Protein AF-A0A927MN27-F1 (afdb_monomer)

Secondary structure (DSSP, 8-state):
-----------SSTT-HHHHHHHHHHHHH--TTS--SSPPPTT-GGGGS-HHHHHHTSS--TTSSSPP-THHHHHHHHHHHHH--

Mean predicted aligned error: 3.63 Å

InterPro domains:
  IPR058782 GIY-YIG domain [PF26468] (1-83)

pLDDT: mean 93.53, std 5.94, range [58.47, 97.75]

Structure (mmCIF, N/CA/C/O backbone):
data_AF-A0A927MN27-F1
#
_entry.id   AF-A0A927MN27-F1
#
loop_
_atom_site.group_PDB
_atom_site.id
_atom_site.type_symbol
_atom_site.label_atom_id
_atom_site.label_alt_id
_atom_site.label_comp_id
_atom_site.label_asym_id
_atom_site.label_entity_id
_atom_site.label_seq_id
_atom_site.pdbx_PDB_ins_code
_atom_site.Cartn_x
_atom_site.Cartn_y
_atom_site.Cartn_z
_atom_site.occupancy
_atom_site.B_iso_or_equiv
_atom_site.auth_seq_id
_atom_site.auth_comp_id
_atom_site.auth_asym_id
_atom_site.auth_atom_id
_atom_site.pdbx_PDB_model_num
ATOM 1 N N . MET A 1 1 ? -11.686 -17.496 -3.732 1.00 72.75 1 MET A N 1
ATOM 2 C CA . MET A 1 1 ? -11.162 -16.646 -2.645 1.00 72.75 1 MET A CA 1
ATOM 3 C C . MET A 1 1 ? -12.349 -16.070 -1.893 1.00 72.75 1 MET A C 1
ATOM 5 O O . MET A 1 1 ? -13.209 -15.508 -2.564 1.00 72.75 1 MET A O 1
ATOM 9 N N . PRO A 1 2 ? -12.466 -16.269 -0.568 1.00 84.75 2 PRO A N 1
ATOM 10 C CA . PRO A 1 2 ? -13.437 -15.525 0.229 1.00 84.75 2 PRO A CA 1
ATOM 11 C C . PRO A 1 2 ? -13.113 -14.028 0.142 1.00 84.75 2 PRO A C 1
ATOM 13 O O . PRO A 1 2 ? -11.946 -13.655 0.035 1.00 84.75 2 PRO A O 1
ATOM 16 N N . PHE A 1 3 ? -14.141 -13.187 0.144 1.00 85.94 3 PHE A N 1
ATOM 17 C CA . PHE A 1 3 ? -13.992 -11.741 0.033 1.00 85.94 3 PHE A CA 1
ATOM 18 C C . PHE A 1 3 ? -14.334 -11.089 1.373 1.00 85.94 3 PHE A C 1
ATOM 20 O O . PHE A 1 3 ? -15.389 -11.371 1.939 1.00 85.94 3 PHE A O 1
ATOM 27 N N . LEU A 1 4 ? -13.434 -10.243 1.874 1.00 87.75 4 LEU A N 1
ATOM 28 C CA . LEU A 1 4 ? -13.632 -9.455 3.086 1.00 87.75 4 LEU A CA 1
ATOM 29 C C . LEU A 1 4 ? -14.081 -8.046 2.691 1.00 87.75 4 LEU A C 1
ATOM 31 O O . LEU A 1 4 ? -13.371 -7.353 1.964 1.00 87.75 4 LEU A O 1
ATOM 35 N N . TRP A 1 5 ? -15.232 -7.617 3.201 1.00 90.75 5 TRP A N 1
ATOM 36 C CA . TRP A 1 5 ? -15.651 -6.220 3.146 1.00 90.75 5 TRP A CA 1
ATOM 37 C C . TRP A 1 5 ? -15.327 -5.557 4.479 1.00 90.75 5 TRP A C 1
ATOM 39 O O . TRP A 1 5 ? -15.688 -6.101 5.516 1.00 90.75 5 TRP A O 1
ATOM 49 N N . LEU A 1 6 ? -14.645 -4.412 4.439 1.00 92.19 6 LEU A N 1
ATOM 50 C CA . LEU A 1 6 ? -14.283 -3.644 5.625 1.00 92.19 6 LEU A CA 1
ATOM 51 C C . LEU A 1 6 ? -14.937 -2.263 5.558 1.00 92.19 6 LEU A C 1
ATOM 53 O O . LEU A 1 6 ? -14.524 -1.407 4.778 1.00 92.19 6 LEU A O 1
ATOM 57 N N . GLU A 1 7 ? -15.943 -2.042 6.391 1.00 93.25 7 GLU A N 1
ATOM 58 C CA . GLU A 1 7 ? -16.508 -0.718 6.641 1.00 93.25 7 GLU A CA 1
ATOM 59 C C . GLU A 1 7 ? -15.524 0.189 7.400 1.00 93.25 7 GLU A C 1
ATOM 61 O O . GLU A 1 7 ? -15.042 -0.147 8.483 1.00 93.25 7 GLU A O 1
ATOM 66 N N . VAL A 1 8 ? -15.236 1.353 6.818 1.00 94.12 8 VAL A N 1
ATOM 67 C CA . VAL A 1 8 ? -14.423 2.421 7.410 1.00 94.12 8 VAL A CA 1
ATOM 68 C C . VAL A 1 8 ? -15.191 3.725 7.203 1.00 94.12 8 VAL A C 1
ATOM 70 O O . VAL A 1 8 ? -15.053 4.376 6.167 1.00 94.12 8 VAL A O 1
ATOM 73 N N . ASP A 1 9 ? -16.072 4.041 8.153 1.00 90.06 9 ASP A N 1
ATOM 74 C CA . ASP A 1 9 ? -16.968 5.203 8.091 1.00 90.06 9 ASP A CA 1
ATOM 75 C C . ASP A 1 9 ? -16.292 6.451 8.674 1.00 90.06 9 ASP A C 1
ATOM 77 O O . ASP A 1 9 ? -16.579 6.900 9.785 1.00 90.06 9 ASP A O 1
ATOM 81 N N . ASP A 1 10 ? -15.309 6.974 7.941 1.00 91.75 10 ASP A N 1
ATOM 82 C CA . ASP A 1 10 ? -14.598 8.196 8.290 1.00 91.75 10 ASP A CA 1
ATOM 83 C C . ASP A 1 10 ? -14.657 9.253 7.170 1.00 91.75 10 ASP A C 1
ATOM 85 O O . ASP A 1 10 ? -14.780 8.931 5.980 1.00 91.75 10 ASP A O 1
ATOM 89 N N . PRO A 1 11 ? -14.574 10.554 7.515 1.00 92.81 11 PRO A N 1
ATOM 90 C 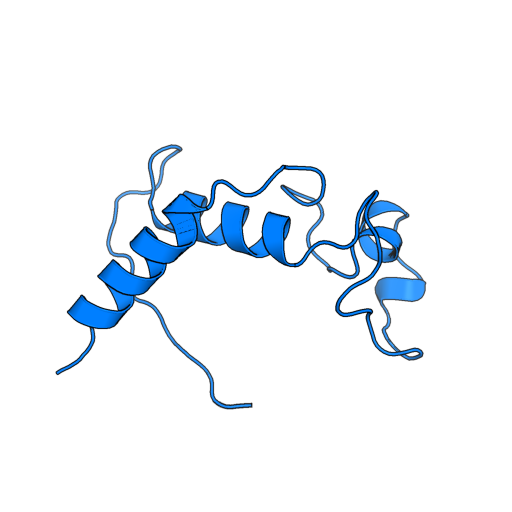CA . PRO A 1 11 ? -14.528 11.599 6.507 1.00 92.81 11 PRO A CA 1
ATOM 91 C C . PRO A 1 11 ? -13.318 11.428 5.575 1.00 92.81 11 PRO A C 1
ATOM 93 O O . PRO A 1 11 ? -12.214 11.118 6.034 1.00 92.81 11 PRO A O 1
ATOM 96 N N . PRO A 1 12 ? -13.472 11.682 4.263 1.00 90.62 12 PRO A N 1
ATOM 97 C CA . PRO A 1 12 ? -12.348 11.637 3.341 1.00 90.62 12 PRO A CA 1
ATOM 98 C C . PRO A 1 12 ? -11.302 12.700 3.706 1.00 90.62 12 PRO A C 1
ATOM 100 O O . PRO A 1 12 ? -11.630 13.863 3.935 1.00 90.62 12 PRO A O 1
ATOM 103 N N . GLY A 1 13 ? -10.028 12.310 3.707 1.00 89.12 13 GLY A N 1
ATOM 104 C CA . GLY A 1 13 ? -8.918 13.213 3.992 1.00 89.12 13 GLY A CA 1
ATOM 105 C C . GLY A 1 13 ? -7.587 12.479 4.167 1.00 89.12 13 GLY A C 1
ATOM 106 O O . GLY A 1 13 ? -7.562 11.249 4.184 1.00 89.12 13 GLY A O 1
ATOM 107 N N . PRO A 1 14 ? -6.474 13.216 4.323 1.00 85.94 14 PRO A N 1
ATOM 108 C CA . PRO A 1 14 ? -5.142 12.632 4.515 1.00 85.94 14 PRO A CA 1
ATOM 109 C C . PRO A 1 14 ? -5.019 11.836 5.821 1.00 85.94 14 PRO A C 1
ATOM 111 O O . PRO A 1 14 ? -4.156 10.976 5.944 1.00 85.94 14 PRO A O 1
ATOM 114 N N . THR A 1 15 ? -5.891 12.106 6.792 1.00 87.62 15 THR A N 1
ATOM 115 C CA . THR A 1 15 ? -5.956 11.393 8.072 1.00 87.62 15 THR A CA 1
ATOM 116 C C . THR A 1 15 ? -6.965 10.248 8.063 1.00 87.62 15 THR A C 1
ATOM 118 O O . THR A 1 15 ? -7.231 9.692 9.122 1.00 87.62 15 THR A O 1
ATOM 121 N N . SER A 1 16 ? -7.558 9.924 6.907 1.00 95.12 16 SER A N 1
ATOM 122 C CA . SER A 1 16 ? -8.534 8.841 6.814 1.00 95.12 16 SER A CA 1
ATOM 123 C C . SER A 1 16 ? -7.856 7.491 7.043 1.00 95.12 16 SER A C 1
ATOM 125 O O . SER A 1 16 ? -6.864 7.151 6.389 1.00 95.12 16 SER A O 1
ATOM 127 N N . ASP A 1 17 ? -8.435 6.693 7.931 1.00 96.06 17 ASP A N 1
ATOM 128 C CA . ASP A 1 17 ? -8.056 5.314 8.200 1.00 96.06 17 ASP A CA 1
ATOM 129 C C . ASP A 1 17 ? -8.123 4.474 6.926 1.00 96.06 17 ASP A C 1
ATOM 131 O O . ASP A 1 17 ? -7.244 3.646 6.689 1.00 96.06 17 ASP A O 1
ATOM 135 N N . ARG A 1 18 ? -9.103 4.735 6.047 1.00 95.38 18 ARG A N 1
ATOM 136 C CA . ARG A 1 18 ? -9.201 4.069 4.739 1.00 95.38 18 ARG A CA 1
ATOM 137 C C . ARG A 1 18 ? -7.940 4.303 3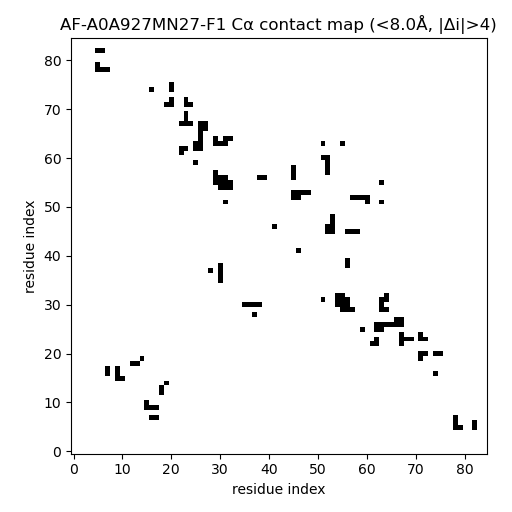.912 1.00 95.38 18 ARG A C 1
ATOM 139 O O . ARG A 1 18 ? -7.431 3.375 3.285 1.00 95.38 18 ARG A O 1
ATOM 146 N N . GLY A 1 19 ? -7.438 5.538 3.909 1.00 94.62 19 GLY A N 1
ATOM 147 C CA . GLY A 1 19 ? -6.203 5.904 3.218 1.00 94.62 19 GLY A CA 1
ATOM 148 C C . GLY A 1 19 ? -4.991 5.186 3.805 1.00 94.62 19 GLY A C 1
ATOM 149 O O . GLY A 1 19 ? -4.222 4.582 3.062 1.00 94.62 19 GLY A O 1
ATOM 150 N N . ARG A 1 20 ? -4.872 5.179 5.137 1.00 95.69 20 ARG A N 1
ATOM 151 C CA . ARG A 1 20 ? -3.771 4.518 5.856 1.00 95.69 20 ARG A CA 1
ATOM 152 C C . ARG A 1 20 ? -3.749 3.007 5.628 1.00 95.69 20 ARG A C 1
ATOM 154 O O . ARG A 1 20 ? -2.690 2.455 5.346 1.00 95.69 20 ARG A O 1
ATOM 161 N N . ILE A 1 21 ? -4.909 2.351 5.690 1.00 96.50 21 ILE A N 1
ATOM 162 C CA . ILE A 1 21 ? -5.044 0.912 5.419 1.00 96.50 21 ILE A CA 1
ATOM 163 C C . ILE A 1 21 ? -4.673 0.609 3.964 1.00 96.50 21 ILE A C 1
ATOM 165 O O . ILE A 1 21 ? -3.908 -0.320 3.716 1.00 96.50 21 ILE A O 1
ATOM 169 N N . LYS A 1 22 ? -5.168 1.403 3.000 1.00 95.38 22 LYS A N 1
ATOM 170 C CA . LYS A 1 22 ? -4.842 1.233 1.575 1.00 95.38 22 L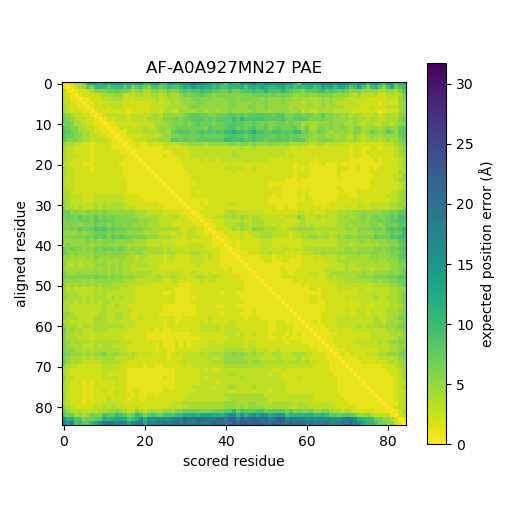YS A CA 1
ATOM 171 C C . LYS A 1 22 ? -3.336 1.362 1.327 1.00 95.38 22 LYS A C 1
ATOM 173 O O . LYS A 1 22 ? -2.758 0.474 0.706 1.00 95.38 22 LYS A O 1
ATOM 178 N N . ALA A 1 23 ? -2.721 2.451 1.788 1.00 96.12 23 ALA A N 1
ATOM 179 C CA . ALA A 1 23 ? -1.299 2.712 1.581 1.00 96.12 23 ALA A CA 1
ATOM 180 C C . ALA A 1 23 ? -0.436 1.616 2.221 1.00 96.12 23 ALA A C 1
ATOM 182 O O . ALA A 1 23 ? 0.391 1.020 1.538 1.00 96.12 23 ALA A O 1
ATOM 183 N N . GLY A 1 24 ? -0.708 1.265 3.484 1.00 96.81 24 GLY A N 1
ATOM 184 C CA . GLY A 1 24 ? 0.013 0.206 4.192 1.00 96.81 24 GLY A CA 1
ATOM 185 C C . GLY A 1 24 ? -0.104 -1.162 3.515 1.00 96.81 24 GLY A C 1
ATOM 186 O O . GLY A 1 24 ? 0.900 -1.852 3.362 1.00 96.81 24 GLY A O 1
ATOM 187 N N . ALA A 1 25 ? -1.295 -1.535 3.034 1.00 96.44 25 ALA A N 1
ATOM 188 C CA . ALA A 1 25 ? -1.496 -2.797 2.324 1.00 96.44 25 ALA A CA 1
ATOM 189 C C . ALA A 1 25 ? -0.734 -2.850 0.990 1.00 96.44 25 ALA A C 1
ATOM 191 O O . ALA A 1 25 ? -0.121 -3.867 0.676 1.00 96.44 25 ALA A O 1
ATOM 192 N N . ILE A 1 26 ? -0.741 -1.762 0.215 1.00 97.12 26 ILE A N 1
ATOM 193 C CA . ILE A 1 26 ? -0.015 -1.690 -1.062 1.00 97.12 26 ILE A CA 1
ATOM 194 C C . ILE A 1 26 ? 1.496 -1.732 -0.819 1.00 97.12 26 ILE A C 1
ATOM 196 O O . ILE A 1 26 ? 2.186 -2.546 -1.427 1.00 97.12 26 ILE A O 1
ATOM 200 N N . ALA A 1 27 ? 1.993 -0.921 0.115 1.00 96.75 27 ALA A N 1
ATOM 201 C CA . ALA A 1 27 ? 3.397 -0.881 0.507 1.00 96.75 27 ALA A CA 1
ATOM 202 C C . ALA A 1 27 ? 3.903 -2.225 1.062 1.00 96.75 27 ALA A C 1
ATOM 204 O O . ALA A 1 27 ? 5.066 -2.576 0.863 1.00 96.75 27 ALA A O 1
ATOM 205 N N . LEU A 1 28 ? 3.044 -2.984 1.757 1.00 96.19 28 LEU A N 1
ATOM 206 C CA . LEU A 1 28 ? 3.361 -4.321 2.265 1.00 96.19 28 LEU A CA 1
ATOM 207 C C . LEU A 1 28 ? 3.429 -5.374 1.151 1.00 96.19 28 LEU A C 1
ATOM 209 O O . LEU A 1 28 ? 4.308 -6.229 1.192 1.00 96.19 28 LEU A O 1
ATOM 213 N N . LEU A 1 29 ? 2.502 -5.332 0.189 1.00 95.75 29 LEU A N 1
ATOM 214 C CA . LEU A 1 29 ? 2.396 -6.331 -0.884 1.00 95.75 29 LEU A CA 1
ATOM 215 C C . LEU A 1 29 ? 3.305 -6.042 -2.085 1.00 95.75 29 LEU A C 1
ATOM 217 O O . LEU A 1 29 ?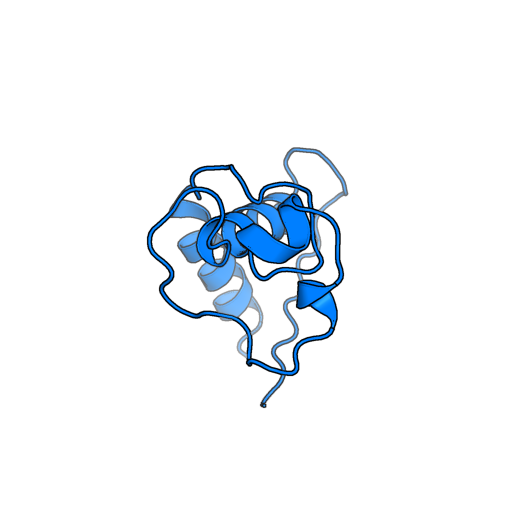 3.519 -6.922 -2.914 1.00 95.75 29 LEU A O 1
ATOM 221 N N . SER A 1 30 ? 3.815 -4.817 -2.205 1.00 96.56 30 SER A N 1
ATOM 222 C CA . SER A 1 30 ? 4.689 -4.417 -3.303 1.00 96.56 30 SER A CA 1
ATOM 223 C C . SER A 1 30 ? 6.045 -5.124 -3.243 1.00 96.56 30 SER A C 1
ATOM 225 O O . SER A 1 30 ? 6.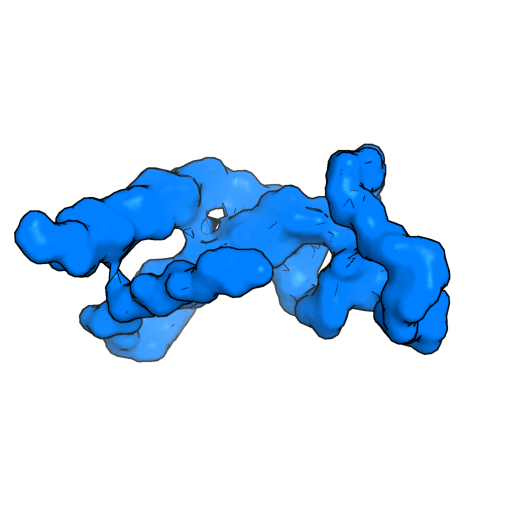737 -5.103 -2.222 1.00 96.56 30 SER A O 1
ATOM 227 N N . ASN A 1 31 ? 6.462 -5.672 -4.384 1.00 96.56 31 ASN A N 1
ATOM 228 C CA . ASN A 1 31 ? 7.805 -6.213 -4.604 1.00 96.56 31 ASN A CA 1
ATOM 229 C C . ASN A 1 31 ? 8.811 -5.151 -5.106 1.00 96.56 31 ASN A C 1
ATOM 231 O O . ASN A 1 31 ? 9.964 -5.477 -5.388 1.00 96.56 31 ASN A O 1
ATOM 235 N N . PHE A 1 32 ? 8.396 -3.884 -5.223 1.00 95.94 32 PHE A N 1
ATOM 236 C CA . PHE A 1 32 ? 9.210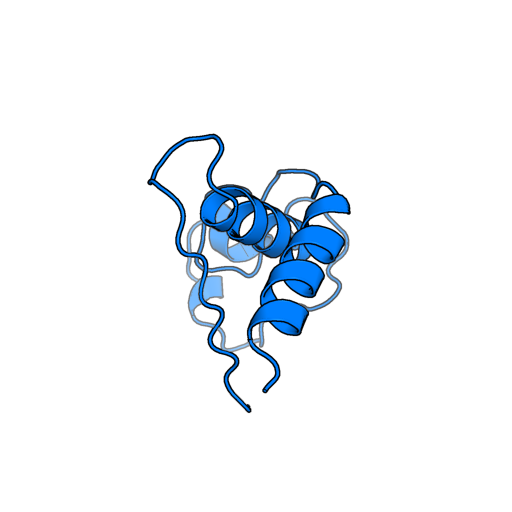 -2.820 -5.812 1.00 95.94 32 PHE A CA 1
ATOM 237 C C . PHE A 1 32 ? 10.475 -2.566 -4.980 1.00 95.94 32 PHE A C 1
ATOM 239 O O . PHE A 1 32 ? 10.385 -2.307 -3.780 1.00 95.94 32 PHE A O 1
ATOM 246 N N . ASP A 1 33 ? 11.644 -2.650 -5.623 1.00 94.31 33 ASP A N 1
ATOM 247 C CA . ASP A 1 33 ? 12.976 -2.510 -5.004 1.00 94.31 33 ASP A CA 1
ATOM 248 C C . ASP A 1 33 ? 13.203 -3.419 -3.773 1.00 94.31 33 ASP A C 1
ATOM 250 O O . ASP A 1 33 ? 13.890 -3.068 -2.811 1.00 94.31 33 ASP A O 1
ATOM 254 N N . ARG A 1 34 ? 12.578 -4.607 -3.767 1.00 91.62 34 ARG A N 1
ATOM 255 C CA . ARG A 1 34 ? 12.626 -5.567 -2.654 1.00 91.62 34 ARG A CA 1
ATOM 256 C C . ARG A 1 34 ? 12.760 -7.007 -3.148 1.00 91.62 34 ARG A C 1
ATOM 258 O O . ARG A 1 34 ? 12.419 -7.310 -4.290 1.00 91.62 34 ARG A O 1
ATOM 265 N N . PRO A 1 35 ? 13.235 -7.934 -2.295 1.00 92.88 35 PRO A N 1
ATOM 266 C CA . PRO A 1 35 ? 13.143 -9.356 -2.592 1.00 92.88 35 PRO A CA 1
ATOM 267 C C . PRO A 1 35 ? 11.686 -9.761 -2.841 1.00 92.88 35 PRO A C 1
ATOM 269 O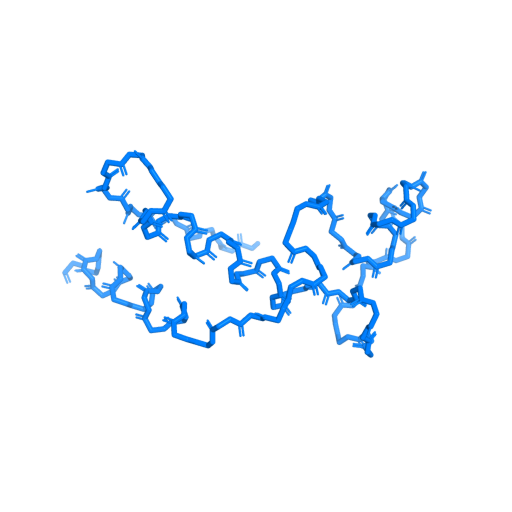 O . PRO A 1 35 ? 10.816 -9.476 -2.019 1.00 92.88 35 PRO A O 1
ATOM 272 N N . VAL A 1 36 ? 11.441 -10.448 -3.957 1.00 93.25 36 VAL A N 1
ATOM 273 C CA . VAL A 1 36 ? 10.102 -10.917 -4.329 1.00 93.25 36 VAL A CA 1
ATOM 274 C C . VAL A 1 36 ? 9.642 -11.975 -3.327 1.00 93.25 36 VAL A C 1
ATOM 276 O O . VAL A 1 36 ? 10.244 -13.046 -3.241 1.00 93.25 36 VAL A O 1
ATOM 279 N N . CYS A 1 37 ? 8.591 -11.665 -2.565 1.00 89.94 37 CYS A N 1
ATOM 280 C CA . CYS A 1 37 ? 8.016 -12.580 -1.574 1.00 89.94 37 CYS A CA 1
ATOM 281 C C . CYS A 1 37 ? 6.843 -13.369 -2.169 1.00 89.94 37 CYS A C 1
ATOM 283 O O . CYS A 1 37 ? 6.843 -14.598 -2.135 1.00 89.94 37 CYS A O 1
ATOM 285 N N . ASP A 1 38 ? 5.885 -12.654 -2.766 1.00 89.00 38 ASP A N 1
ATOM 286 C CA . ASP A 1 38 ? 4.725 -13.215 -3.462 1.00 89.00 38 ASP A CA 1
ATOM 287 C C . ASP A 1 38 ? 4.641 -12.567 -4.849 1.00 89.00 38 ASP A C 1
ATOM 289 O O . ASP A 1 38 ? 4.133 -11.458 -5.032 1.00 89.00 38 ASP A O 1
ATOM 293 N N . GLY A 1 39 ? 5.302 -13.208 -5.813 1.00 92.06 39 GLY A N 1
ATOM 294 C CA . GLY A 1 39 ? 5.406 -12.703 -7.177 1.00 92.06 39 GLY A CA 1
ATOM 295 C C . GLY A 1 39 ? 4.116 -12.928 -7.971 1.00 92.06 39 GLY A C 1
ATOM 296 O O . GLY A 1 39 ? 3.409 -13.911 -7.738 1.00 92.06 39 GLY A O 1
ATOM 297 N N . PRO A 1 40 ? 3.810 -12.066 -8.956 1.00 94.06 40 PRO A N 1
ATOM 298 C CA . PRO A 1 40 ? 2.679 -12.297 -9.842 1.00 94.06 40 PRO A CA 1
ATOM 299 C C . PRO A 1 40 ? 2.878 -13.580 -10.660 1.00 94.06 40 PRO A C 1
ATOM 301 O O . PRO A 1 40 ? 3.998 -13.976 -10.983 1.00 94.06 40 PRO A O 1
ATOM 304 N N . SER A 1 41 ? 1.775 -14.223 -11.047 1.00 94.69 41 SER A N 1
ATOM 305 C CA . SER A 1 41 ? 1.819 -15.393 -11.931 1.00 94.69 41 SER A CA 1
ATOM 306 C C . SER A 1 41 ? 2.489 -15.065 -13.271 1.00 94.69 41 SER A C 1
ATOM 308 O O . SER A 1 41 ? 2.302 -13.965 -13.788 1.00 94.69 41 SER A O 1
ATOM 310 N N . GLU A 1 42 ? 3.145 -16.041 -13.905 1.00 94.00 42 GLU A N 1
ATOM 311 C CA . GLU A 1 42 ? 3.824 -15.856 -15.203 1.00 94.00 42 GLU A CA 1
ATOM 312 C C . GLU A 1 42 ? 2.913 -15.253 -16.293 1.00 94.00 42 GLU A C 1
ATOM 314 O O . GLU A 1 42 ? 3.350 -14.422 -17.083 1.00 94.00 42 GLU A O 1
ATOM 319 N N . GLY A 1 43 ? 1.625 -15.617 -16.305 1.00 96.31 43 GLY A N 1
ATOM 320 C CA . GLY A 1 43 ? 0.629 -15.099 -17.254 1.00 96.31 43 GLY A CA 1
ATOM 321 C C . GLY A 1 43 ? -0.052 -13.787 -16.842 1.00 96.31 43 GLY A C 1
ATOM 322 O O . GLY A 1 43 ? -1.079 -13.432 -17.419 1.00 96.31 43 GLY A O 1
ATOM 323 N N . TRP A 1 44 ? 0.441 -13.090 -15.816 1.00 96.81 44 TRP A N 1
ATOM 324 C CA . TRP A 1 44 ? -0.161 -11.841 -15.359 1.00 96.81 44 TRP A CA 1
ATOM 325 C C . TRP A 1 44 ? 0.052 -10.721 -16.384 1.00 96.81 44 TRP A C 1
ATOM 327 O O . TRP A 1 44 ? 1.180 -10.391 -16.730 1.00 96.81 44 TRP A O 1
ATOM 337 N N . LEU A 1 45 ? -1.034 -10.078 -16.825 1.00 97.75 45 LEU A N 1
ATOM 338 C CA . LEU A 1 45 ? -0.988 -8.996 -17.823 1.00 97.75 45 LEU A CA 1
ATOM 339 C C . LEU A 1 45 ? -0.158 -7.778 -17.386 1.00 97.75 45 LEU A C 1
ATOM 341 O O . LEU A 1 45 ? 0.285 -7.003 -18.228 1.00 97.75 45 LEU A O 1
ATOM 345 N N . GLY A 1 46 ? 0.067 -7.600 -16.081 1.00 96.69 46 GLY A N 1
ATOM 346 C CA . GLY A 1 46 ? 0.938 -6.539 -15.576 1.00 96.69 46 GLY A CA 1
ATOM 347 C C . GLY A 1 46 ? 2.400 -6.697 -16.003 1.00 96.69 46 GLY A C 1
ATOM 348 O O . GLY A 1 46 ? 3.118 -5.702 -16.005 1.00 96.69 46 GLY A O 1
ATOM 349 N N . ASN A 1 47 ? 2.816 -7.887 -16.460 1.00 95.50 47 ASN A N 1
ATOM 350 C CA . ASN A 1 47 ? 4.142 -8.142 -17.035 1.00 95.50 47 ASN A CA 1
ATOM 351 C C . ASN A 1 47 ? 4.413 -7.345 -18.324 1.00 95.50 47 ASN A C 1
ATOM 353 O O . ASN A 1 47 ? 5.575 -7.128 -18.655 1.00 95.50 47 ASN A O 1
ATOM 357 N N . ASP A 1 48 ? 3.368 -6.855 -18.999 1.00 96.94 48 ASP A N 1
ATOM 358 C CA . ASP A 1 48 ? 3.457 -5.947 -20.153 1.00 96.94 48 ASP A CA 1
ATOM 359 C C . ASP A 1 48 ? 3.204 -4.472 -19.763 1.00 96.94 48 ASP A C 1
ATOM 361 O O . ASP A 1 48 ? 3.079 -3.590 -20.616 1.00 96.94 48 ASP A O 1
ATOM 365 N N . GLY A 1 49 ? 3.098 -4.189 -18.461 1.00 95.56 49 GLY A N 1
ATOM 366 C CA . GLY A 1 49 ? 2.816 -2.868 -17.910 1.00 95.56 49 GLY A CA 1
ATOM 367 C C . GLY A 1 49 ? 4.030 -1.936 -17.825 1.00 95.56 49 GLY A C 1
ATOM 368 O O . GLY A 1 49 ? 5.145 -2.228 -18.274 1.00 95.56 49 GLY A O 1
ATOM 369 N N . SER A 1 50 ? 3.819 -0.777 -17.195 1.00 96.81 50 SER A N 1
ATOM 370 C CA . SER A 1 50 ? 4.911 0.147 -16.866 1.00 96.81 50 SER A CA 1
ATOM 371 C C . SER A 1 50 ? 5.939 -0.524 -15.936 1.00 96.81 50 SER A C 1
ATOM 373 O O . SER A 1 50 ? 5.599 -1.498 -15.261 1.00 96.81 50 SER A O 1
ATOM 375 N N . PRO A 1 51 ? 7.190 -0.023 -15.864 1.00 96.50 51 PRO A N 1
ATOM 376 C CA . PRO A 1 51 ? 8.195 -0.562 -14.943 1.00 96.50 51 PRO A CA 1
ATOM 377 C C . PRO A 1 51 ? 7.673 -0.697 -13.510 1.00 96.50 51 PRO A C 1
ATOM 379 O O . PRO A 1 51 ? 7.782 -1.762 -12.923 1.00 96.50 51 PRO A O 1
ATOM 382 N N . THR A 1 52 ? 6.977 0.325 -13.008 1.00 97.12 52 THR A N 1
ATOM 383 C CA . THR A 1 52 ? 6.370 0.329 -11.672 1.00 97.12 52 THR A CA 1
ATOM 384 C C . THR A 1 52 ? 5.378 -0.815 -11.461 1.00 97.12 52 THR A C 1
ATOM 386 O O . THR A 1 52 ? 5.424 -1.473 -10.428 1.00 97.12 52 THR A O 1
ATOM 389 N N . ILE A 1 53 ? 4.506 -1.093 -12.436 1.00 97.31 53 ILE A N 1
ATOM 390 C CA . ILE A 1 53 ? 3.543 -2.204 -12.356 1.00 97.31 53 ILE A CA 1
ATOM 391 C C . ILE A 1 53 ? 4.285 -3.544 -12.359 1.00 97.31 53 ILE A C 1
ATOM 393 O O . ILE A 1 53 ? 4.032 -4.401 -11.515 1.00 97.31 53 ILE A O 1
ATOM 397 N N . ARG A 1 54 ? 5.242 -3.708 -13.279 1.00 96.00 54 ARG A N 1
ATOM 398 C CA . ARG A 1 54 ? 6.025 -4.943 -13.429 1.00 96.00 54 ARG A CA 1
ATOM 399 C C . ARG A 1 54 ? 6.843 -5.260 -12.181 1.00 96.00 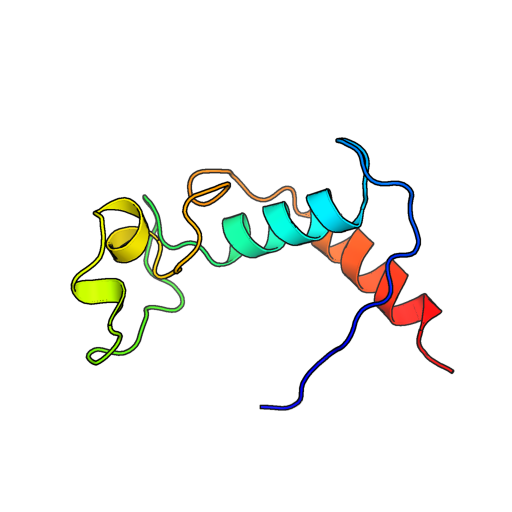54 ARG A C 1
ATOM 401 O O . ARG A 1 54 ? 6.835 -6.393 -11.718 1.00 96.00 54 ARG A O 1
ATOM 408 N N . GLU A 1 55 ? 7.532 -4.261 -11.644 1.00 95.69 55 GLU A N 1
ATOM 409 C CA . GLU A 1 55 ? 8.454 -4.409 -10.516 1.00 95.69 55 GLU A CA 1
ATOM 410 C C . GLU A 1 55 ? 7.719 -4.516 -9.177 1.00 95.69 55 GLU A C 1
ATOM 412 O O . GLU A 1 55 ? 8.126 -5.298 -8.324 1.00 95.69 55 GLU A O 1
ATOM 417 N N . SER A 1 56 ? 6.610 -3.792 -8.990 1.00 96.75 56 SER A N 1
ATOM 418 C CA . SER A 1 56 ? 5.795 -3.935 -7.775 1.00 96.75 56 SER A CA 1
ATOM 419 C C . SER A 1 56 ? 4.988 -5.232 -7.747 1.00 96.75 56 SER A C 1
ATOM 421 O O . SER A 1 56 ? 4.658 -5.719 -6.668 1.00 96.75 56 SER A O 1
ATOM 423 N N . GLY A 1 57 ? 4.655 -5.802 -8.909 1.00 96.75 57 GLY A N 1
ATOM 424 C CA . GLY A 1 57 ? 3.711 -6.916 -9.001 1.00 96.75 57 GLY A CA 1
ATOM 425 C C . GLY A 1 57 ? 2.257 -6.500 -8.751 1.00 96.75 57 GLY A C 1
ATOM 426 O O . GLY A 1 57 ? 1.401 -7.359 -8.547 1.00 96.75 57 GLY A O 1
ATOM 427 N N . LEU A 1 58 ? 1.960 -5.194 -8.762 1.00 96.75 58 LEU A N 1
ATOM 428 C CA . LEU A 1 58 ? 0.638 -4.629 -8.504 1.00 96.75 58 LEU A CA 1
ATOM 429 C C . LEU A 1 58 ? 0.190 -3.731 -9.663 1.00 96.75 58 LEU A C 1
ATOM 431 O O . LEU A 1 58 ? 0.989 -3.066 -10.312 1.00 96.75 58 LEU A O 1
ATOM 435 N N . TRP A 1 59 ? -1.122 -3.654 -9.901 1.00 96.62 59 TRP A N 1
ATOM 436 C CA . TRP A 1 59 ? -1.683 -2.670 -10.841 1.00 96.62 59 TRP A CA 1
ATOM 437 C C . TRP A 1 59 ? -1.625 -1.231 -10.310 1.00 96.62 59 TRP A C 1
ATOM 439 O O . TRP A 1 59 ? -1.703 -0.285 -11.093 1.00 96.62 59 TRP A O 1
ATOM 449 N N . ASN A 1 60 ? -1.530 -1.059 -8.990 1.00 95.94 60 ASN A N 1
ATOM 450 C CA . ASN A 1 60 ? -1.416 0.257 -8.372 1.00 95.94 60 ASN A CA 1
ATOM 451 C C . ASN A 1 60 ? 0.011 0.796 -8.541 1.00 95.94 60 ASN A C 1
ATOM 453 O O . ASN A 1 60 ? 0.962 0.027 -8.477 1.00 95.94 60 ASN A O 1
ATOM 457 N N . VAL A 1 61 ? 0.155 2.110 -8.729 1.00 96.31 61 VAL A N 1
ATOM 458 C CA . VAL A 1 61 ? 1.468 2.778 -8.851 1.00 96.31 61 VAL A CA 1
ATOM 459 C C . VAL A 1 61 ? 1.793 3.688 -7.669 1.00 96.31 61 VAL A C 1
ATOM 461 O O . VAL A 1 61 ? 2.955 3.996 -7.444 1.00 96.31 61 VAL A O 1
ATOM 464 N N . ASP A 1 62 ? 0.784 4.090 -6.897 1.00 96.62 62 ASP A N 1
ATOM 465 C CA . ASP A 1 62 ? 0.971 4.868 -5.671 1.00 96.62 62 ASP A CA 1
ATOM 466 C C . ASP A 1 62 ? 1.389 3.951 -4.513 1.00 96.62 62 ASP A C 1
ATOM 468 O O . ASP A 1 62 ? 0.944 2.803 -4.449 1.00 96.62 62 ASP A O 1
ATOM 472 N N . HIS A 1 63 ? 2.175 4.466 -3.566 1.00 96.88 63 HIS A N 1
ATOM 473 C CA . HIS A 1 63 ? 2.594 3.773 -2.336 1.00 96.88 63 HIS A CA 1
ATOM 474 C C . HIS A 1 63 ? 3.421 2.485 -2.530 1.00 96.88 63 HIS A C 1
ATOM 476 O O . HIS A 1 63 ? 3.674 1.769 -1.565 1.00 96.88 63 HIS A O 1
ATOM 482 N N . VAL A 1 64 ? 3.837 2.148 -3.755 1.00 97.25 64 VAL A N 1
ATOM 483 C CA . VAL A 1 64 ? 4.545 0.886 -4.045 1.00 97.25 64 VAL A CA 1
ATOM 484 C C . VAL A 1 64 ? 5.995 0.879 -3.563 1.00 97.25 64 VAL A C 1
ATOM 486 O O . VAL A 1 64 ? 6.535 -0.186 -3.277 1.00 97.25 64 VAL A O 1
ATOM 489 N N . ASP A 1 65 ? 6.621 2.046 -3.475 1.00 96.75 65 ASP A N 1
ATOM 490 C CA . ASP A 1 65 ? 7.994 2.269 -3.020 1.00 96.75 65 ASP A CA 1
ATOM 491 C C . ASP A 1 65 ? 8.065 2.678 -1.537 1.00 96.75 65 ASP A C 1
ATOM 493 O O . ASP A 1 65 ? 9.145 2.750 -0.948 1.00 96.75 65 ASP A O 1
ATOM 497 N N . GLU A 1 66 ? 6.915 2.892 -0.895 1.00 96.38 66 GLU A N 1
ATOM 498 C CA . GLU A 1 66 ? 6.831 3.284 0.508 1.00 96.38 66 GLU A CA 1
ATOM 499 C C . GLU A 1 66 ? 7.137 2.121 1.451 1.00 96.38 66 GLU A C 1
ATOM 501 O O . GLU A 1 66 ? 6.773 0.969 1.209 1.00 96.38 66 GLU A O 1
ATOM 506 N N . VAL A 1 67 ? 7.770 2.419 2.586 1.00 95.12 67 VAL A N 1
ATOM 507 C CA . VAL A 1 67 ? 7.915 1.454 3.682 1.00 95.12 67 VAL A CA 1
ATOM 508 C C . VAL A 1 67 ? 6.591 1.401 4.453 1.00 95.12 67 VAL A C 1
ATOM 510 O O . VAL A 1 67 ? 6.172 2.438 4.972 1.00 95.12 67 VAL A O 1
ATOM 513 N N . PRO A 1 68 ? 5.926 0.235 4.557 1.00 93.38 68 PRO A N 1
ATOM 514 C CA . PRO A 1 68 ? 4.653 0.142 5.263 1.00 93.38 68 PRO A CA 1
ATOM 515 C C . PRO A 1 68 ? 4.845 0.446 6.755 1.00 93.38 68 PRO A C 1
ATOM 517 O O . PRO A 1 68 ? 5.675 -0.186 7.407 1.00 93.38 68 PRO A O 1
ATOM 520 N N . ASP A 1 69 ? 4.058 1.376 7.306 1.00 94.69 69 ASP A N 1
ATOM 521 C CA . ASP A 1 69 ? 3.945 1.590 8.758 1.00 94.69 69 ASP A CA 1
ATOM 522 C C . ASP A 1 69 ? 3.170 0.419 9.383 1.00 94.69 69 ASP A C 1
ATOM 524 O O . ASP A 1 69 ? 1.955 0.355 9.182 1.00 94.69 69 ASP A O 1
ATOM 528 N N . PRO A 1 70 ? 3.803 -0.483 10.163 1.00 95.81 70 PRO A N 1
ATOM 529 C CA . PRO A 1 70 ? 3.150 -1.690 10.676 1.00 95.81 70 PRO A CA 1
ATOM 530 C C . PRO A 1 70 ? 1.864 -1.429 11.472 1.00 95.81 70 PRO A C 1
ATOM 532 O O . PRO A 1 70 ? 1.003 -2.307 11.526 1.00 95.81 70 PRO A O 1
ATOM 535 N N . ALA A 1 71 ? 1.684 -0.222 12.025 1.00 96.94 71 ALA A N 1
ATOM 536 C CA . ALA A 1 71 ? 0.470 0.168 12.740 1.00 96.94 71 ALA A CA 1
ATOM 537 C C . ALA A 1 71 ? -0.806 0.117 11.871 1.00 96.94 71 ALA A C 1
ATOM 539 O O . ALA A 1 71 ? -1.917 0.099 12.406 1.00 96.94 71 ALA A O 1
ATOM 540 N N . PHE A 1 72 ? -0.690 0.068 10.535 1.00 96.81 72 PHE A N 1
ATOM 541 C CA . PHE A 1 72 ? -1.850 -0.124 9.657 1.00 96.81 72 PHE A CA 1
ATOM 542 C C . PHE A 1 72 ? -2.536 -1.485 9.875 1.00 96.81 72 PHE A C 1
ATOM 544 O O . PHE A 1 72 ? -3.744 -1.591 9.662 1.00 96.81 72 PHE A O 1
ATOM 551 N N . LEU A 1 73 ? -1.793 -2.513 10.310 1.00 97.62 73 LEU A N 1
ATOM 552 C CA . LEU A 1 73 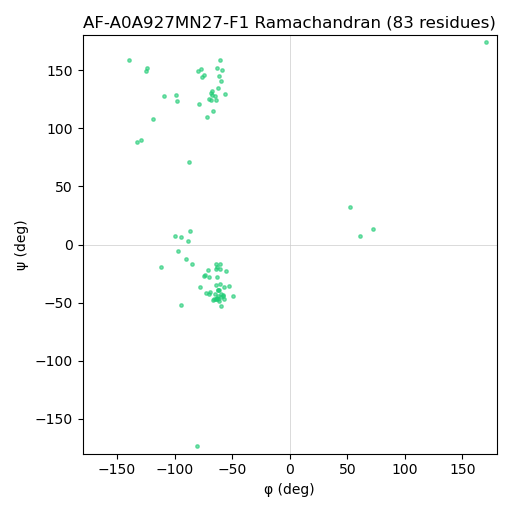? -2.346 -3.838 10.603 1.00 97.62 73 LEU A CA 1
ATOM 553 C C . LEU A 1 73 ? -3.212 -3.810 11.862 1.00 97.62 73 LEU A C 1
ATOM 555 O O . LEU A 1 73 ? -4.314 -4.353 11.850 1.00 97.62 73 LEU A O 1
ATOM 559 N N . ASP A 1 74 ? -2.761 -3.113 12.907 1.00 97.56 74 ASP A N 1
ATOM 560 C CA . ASP A 1 74 ? -3.555 -2.899 14.122 1.00 97.56 74 ASP A CA 1
ATOM 561 C C . ASP A 1 74 ? -4.828 -2.104 13.802 1.00 97.56 74 ASP A C 1
ATOM 563 O O . ASP A 1 74 ? -5.919 -2.399 14.297 1.00 97.56 74 ASP A O 1
ATOM 567 N N . LEU A 1 75 ? -4.708 -1.114 12.913 1.00 96.38 75 LEU A N 1
ATOM 568 C CA . LEU A 1 75 ? -5.841 -0.328 12.447 1.00 96.38 75 LEU A CA 1
ATOM 569 C C . LEU A 1 75 ? -6.854 -1.192 11.683 1.00 96.38 75 LEU A C 1
ATOM 571 O O . LEU A 1 75 ? -8.049 -1.139 11.979 1.00 96.38 75 LEU A O 1
ATOM 575 N N . LEU A 1 76 ? -6.381 -2.022 10.752 1.00 96.31 76 LEU A N 1
ATOM 576 C CA . LEU A 1 76 ? -7.196 -2.997 10.027 1.00 96.31 76 LEU A CA 1
ATOM 577 C C . LEU A 1 76 ? -7.908 -3.957 10.993 1.00 96.31 76 LEU A C 1
ATOM 579 O O . LEU A 1 76 ? -9.120 -4.156 10.888 1.00 96.31 76 LEU A O 1
ATOM 583 N N . GLU A 1 77 ? -7.184 -4.503 11.972 1.00 96.25 77 GLU A N 1
ATOM 584 C CA . GLU A 1 77 ? -7.736 -5.403 12.986 1.00 96.25 77 GLU A CA 1
ATOM 585 C C . GLU A 1 77 ? -8.823 -4.718 13.832 1.00 96.25 77 GLU A C 1
ATOM 587 O O . GLU A 1 77 ? -9.860 -5.315 14.129 1.00 96.25 77 GLU A O 1
ATOM 592 N N . SER A 1 78 ? -8.634 -3.443 14.184 1.00 96.00 78 SER A N 1
ATOM 593 C CA . SER A 1 78 ? -9.622 -2.677 14.948 1.00 96.00 78 SER A CA 1
ATOM 594 C C . SER A 1 78 ? -10.951 -2.513 14.198 1.00 96.00 78 SER A C 1
ATOM 596 O O . SER A 1 78 ? -12.023 -2.635 14.794 1.00 96.00 78 SER A O 1
ATOM 598 N N . HIS A 1 79 ? -10.905 -2.289 12.879 1.00 95.94 79 HIS A N 1
ATOM 599 C CA . HIS A 1 79 ? -12.099 -2.208 12.032 1.00 95.94 79 HIS A CA 1
ATOM 600 C C . HIS A 1 79 ? -12.780 -3.577 11.892 1.00 95.94 79 HIS A C 1
ATOM 602 O O . HIS A 1 79 ? -13.998 -3.661 12.035 1.00 95.94 79 HIS A O 1
ATOM 608 N N . LEU A 1 80 ? -12.007 -4.657 11.742 1.00 94.38 80 LEU A N 1
ATOM 609 C CA . LEU A 1 80 ? -12.525 -6.032 11.701 1.00 94.38 80 LEU A CA 1
ATOM 610 C C . LEU A 1 80 ? -13.272 -6.430 12.980 1.00 94.38 80 LEU A C 1
ATOM 612 O O . LEU A 1 80 ? -14.368 -6.992 12.925 1.00 94.38 80 LEU A O 1
ATOM 616 N N . LYS A 1 81 ? -12.696 -6.114 14.144 1.00 94.31 81 LYS A N 1
ATOM 617 C CA . LYS A 1 81 ? -13.304 -6.407 15.450 1.00 94.31 81 LYS A CA 1
ATOM 618 C C . LYS A 1 81 ? -14.614 -5.650 15.659 1.00 94.31 81 LYS A C 1
ATOM 620 O O . LYS A 1 81 ? -15.527 -6.197 16.260 1.00 94.31 81 LYS A O 1
ATOM 625 N N . ARG A 1 82 ? -14.729 -4.421 15.141 1.00 90.50 82 ARG A N 1
ATOM 626 C CA . ARG A 1 82 ? -15.968 -3.625 15.212 1.00 90.50 82 ARG A CA 1
ATOM 627 C C . ARG A 1 82 ? -17.096 -4.163 14.331 1.00 90.50 82 ARG A C 1
ATOM 629 O O . ARG A 1 82 ? -18.253 -3.929 14.651 1.00 90.50 82 ARG A O 1
ATOM 636 N N . GLN A 1 83 ? -16.762 -4.848 13.239 1.00 85.06 83 GLN A N 1
ATOM 637 C CA . GLN A 1 83 ? -17.735 -5.425 12.302 1.00 85.06 83 GLN A CA 1
ATOM 638 C C . GLN A 1 83 ? -18.151 -6.853 12.663 1.00 85.06 83 GLN A C 1
ATOM 640 O O . GLN A 1 83 ? -19.100 -7.383 12.087 1.00 85.06 83 GLN A O 1
ATOM 645 N N . SER A 1 84 ? -17.435 -7.490 13.590 1.00 72.19 84 SER A N 1
ATOM 646 C CA . SER A 1 84 ? -17.827 -8.791 14.125 1.00 72.19 84 SER A CA 1
ATOM 647 C C . SER A 1 84 ? -19.122 -8.639 14.943 1.00 72.19 84 SER A C 1
ATOM 649 O O . SER A 1 84 ? -19.172 -7.744 15.788 1.00 72.19 84 SER A O 1
ATOM 651 N N . PRO A 1 85 ? -20.165 -9.450 14.678 1.00 58.47 85 PRO A N 1
ATOM 652 C CA . PRO A 1 85 ? -21.446 -9.373 15.382 1.00 58.47 85 PRO A CA 1
ATOM 653 C C . PRO A 1 85 ? -21.357 -9.735 16.869 1.00 58.47 85 PRO A C 1
ATOM 655 O O . PRO A 1 85 ? -20.443 -10.503 17.251 1.00 58.47 85 PRO A O 1
#

Radius of gyration: 14.54 Å; Cα contacts (8 Å, |Δi|>4): 85; chains: 1; bounding box: 35×30×36 Å

Solvent-accessible surface area (backbone atoms only — not comparable to full-atom values): 5233 Å² total; per-residue (Å²): 129,92,84,85,84,80,80,70,96,63,72,90,56,97,84,20,65,63,54,47,39,52,41,23,53,40,15,64,62,29,24,32,100,49,82,72,83,76,71,63,61,92,85,42,74,47,73,79,48,55,69,61,22,45,48,16,56,36,93,61,74,72,44,28,83,43,81,47,58,73,65,29,56,57,51,49,50,53,43,52,61,71,69,54,131

Sequence (85 aa):
MPFLWLEVDDPPGPTSDRGRIKAGAIALLSNFDRPVCDGPSEGWLGNDGSPTIRESGLWNVDHVDEVPDPAFLDLLESHLKRQSP

Organism: NCBI:txid648752

Foldseek 3Di:
DDDDDFDQPDDDDPPGLVNLLVLLVLCVQFQAVHDHDDAADPPDPLCVPDPQSNRGNHPDNPNNPPHRDCCNVVSRVVRVVVPDD